Protein AF-A0A348WEY4-F1 (afdb_monomer)

Sequence (119 aa):
QYPIDRFAMEVKRQLDVLDRQLAERRFIAGEDYTIADMAIWPWYGNLALGRQYGDAATFLSLHEYEHVQRWANEIENRPAVQRGRKVNRFWGEPEEQLWERHAASDFETQTQDKIGEDA

Nearest PDB structures (foldseek):
  3c8e-assembly1_B  TM=9.893E-01  e=1.969E-11  Escherichia coli
  4mzw-assembly1_B  TM=1.003E+00  e=7.619E-08  Streptococcus sanguinis SK36
  4pua-assembly1_A-2  TM=1.004E+00  e=1.531E-07  Streptococcus pneumoniae ATCC 700669
  5uuo-assembly1_B  TM=9.311E-01  e=3.458E-07  Novosphingobium aromaticivorans DSM 12444
  6v91-assembly1_B  TM=7.132E-01  e=2.994E-01  Burkholderia thailandensis E264

Mean predicted aligned error: 3.02 Å

pLDDT: mean 96.53, std 5.93, range [56.59, 98.88]

Radius of gyration: 16.47 Å; Cα contacts (8 Å, |Δi|>4): 127; chains: 1; bounding box: 31×46×41 Å

Structure (mmCIF, N/CA/C/O backbone):
data_AF-A0A348WEY4-F1
#
_entry.id   AF-A0A348WEY4-F1
#
loop_
_atom_site.group_PDB
_atom_site.id
_atom_site.type_symbol
_atom_site.label_atom_id
_atom_site.label_alt_id
_atom_site.label_comp_id
_atom_site.label_asym_id
_atom_site.label_entity_id
_atom_site.label_seq_id
_atom_site.pdbx_PDB_ins_code
_atom_site.Cartn_x
_atom_site.Cartn_y
_atom_site.Cartn_z
_atom_site.occupancy
_atom_site.B_iso_or_equiv
_atom_site.auth_seq_id
_atom_site.auth_comp_id
_atom_site.auth_asym_id
_atom_site.auth_atom_id
_atom_site.pdbx_PDB_model_num
ATOM 1 N N . GLN A 1 1 ? -5.798 26.706 -6.512 1.00 67.12 1 GLN A N 1
ATOM 2 C CA . GLN A 1 1 ? -5.768 26.170 -5.135 1.00 67.12 1 GLN A CA 1
ATOM 3 C C . GLN A 1 1 ? -6.950 25.237 -4.862 1.00 67.12 1 GLN A C 1
ATOM 5 O O . GLN A 1 1 ? -6.707 24.079 -4.568 1.00 67.12 1 GLN A O 1
ATOM 10 N N . TYR A 1 2 ? -8.199 25.661 -5.122 1.00 91.38 2 TYR A N 1
ATOM 11 C CA . TYR A 1 2 ? -9.421 24.885 -4.823 1.00 91.38 2 TYR A CA 1
ATOM 12 C C . TYR A 1 2 ? -9.395 23.368 -5.134 1.00 91.38 2 TYR A C 1
ATOM 14 O O . TYR A 1 2 ? -9.757 22.602 -4.243 1.00 91.38 2 TYR A O 1
ATOM 22 N N . PRO A 1 3 ? -8.982 22.885 -6.329 1.00 95.50 3 PRO A N 1
ATOM 23 C CA . PRO A 1 3 ? -9.033 21.448 -6.612 1.00 95.50 3 PRO A CA 1
ATOM 24 C C . PRO A 1 3 ? -8.052 20.637 -5.760 1.00 95.50 3 PRO A C 1
ATOM 26 O O . PRO A 1 3 ? -8.410 19.569 -5.275 1.00 95.50 3 PRO A O 1
ATOM 29 N N . ILE A 1 4 ? -6.840 21.164 -5.550 1.00 95.62 4 ILE A N 1
ATOM 30 C CA . ILE A 1 4 ? -5.807 20.507 -4.741 1.00 95.62 4 ILE A CA 1
ATOM 31 C C . ILE A 1 4 ? -6.289 20.413 -3.297 1.00 95.62 4 ILE A C 1
ATOM 33 O O . ILE A 1 4 ? -6.339 19.315 -2.755 1.00 95.62 4 ILE A O 1
ATOM 37 N N . ASP A 1 5 ? -6.738 21.526 -2.712 1.00 96.69 5 ASP A N 1
ATOM 38 C CA . ASP A 1 5 ? -7.202 21.544 -1.321 1.00 96.69 5 ASP A CA 1
ATOM 39 C C . ASP A 1 5 ? -8.399 20.605 -1.125 1.00 96.69 5 ASP A C 1
ATOM 41 O O . ASP A 1 5 ? -8.435 19.823 -0.178 1.00 96.69 5 ASP A O 1
ATOM 45 N N . ARG A 1 6 ? -9.368 20.630 -2.052 1.00 98.12 6 ARG A N 1
ATOM 46 C CA . ARG A 1 6 ? -10.559 19.774 -2.000 1.00 98.12 6 ARG A CA 1
ATOM 47 C C . ARG A 1 6 ? -10.190 18.293 -1.968 1.00 98.12 6 ARG A C 1
ATOM 49 O O . ARG A 1 6 ? -10.708 17.563 -1.125 1.00 98.12 6 ARG A O 1
ATOM 56 N N . PHE A 1 7 ? -9.347 17.842 -2.896 1.00 98.00 7 PHE A N 1
ATOM 57 C CA . PHE A 1 7 ? -9.016 16.422 -2.999 1.00 98.00 7 PHE A CA 1
ATOM 58 C C . PHE A 1 7 ? -7.997 15.985 -1.945 1.00 98.00 7 PHE A C 1
ATOM 60 O O . PHE A 1 7 ? -8.122 14.880 -1.428 1.00 98.00 7 PHE A O 1
ATOM 67 N N . ALA A 1 8 ? -7.070 16.854 -1.538 1.00 97.69 8 ALA A N 1
AT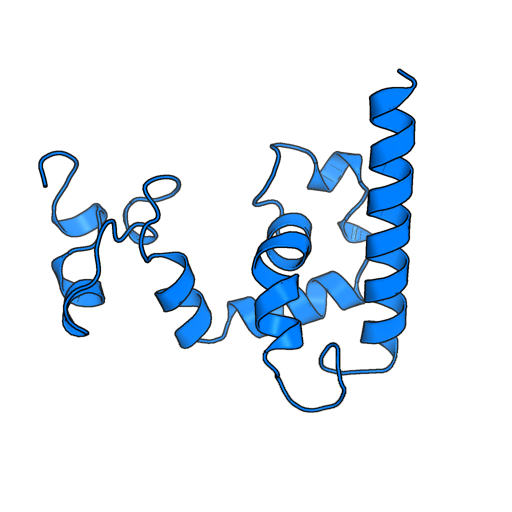OM 68 C CA . ALA A 1 8 ? -6.168 16.580 -0.424 1.00 97.69 8 ALA A CA 1
ATOM 69 C C . ALA A 1 8 ? -6.934 16.403 0.896 1.00 97.69 8 ALA A C 1
ATOM 71 O O . ALA A 1 8 ? -6.681 15.448 1.628 1.00 97.69 8 ALA A O 1
ATOM 72 N N . MET A 1 9 ? -7.918 17.268 1.177 1.00 98.12 9 MET A N 1
ATOM 73 C CA . MET A 1 9 ? -8.781 17.123 2.355 1.00 98.12 9 MET A CA 1
ATOM 74 C C . MET A 1 9 ? -9.565 15.807 2.338 1.00 98.12 9 MET A C 1
ATOM 76 O O . MET A 1 9 ? -9.654 15.140 3.366 1.00 98.12 9 MET A O 1
ATOM 80 N N . GLU A 1 10 ? -10.110 15.407 1.186 1.00 98.56 10 GLU A N 1
ATOM 81 C CA . GLU A 1 10 ? -10.841 14.139 1.081 1.00 98.56 10 GLU A CA 1
ATOM 82 C C . GLU A 1 10 ? -9.918 12.924 1.248 1.00 98.56 10 GLU A C 1
ATOM 84 O O . GLU A 1 10 ? -10.284 11.988 1.954 1.00 98.56 10 GLU A O 1
ATOM 89 N N . VAL A 1 11 ? -8.703 12.947 0.691 1.00 98.38 11 VAL A N 1
ATOM 90 C CA . VAL A 1 11 ? -7.718 11.874 0.913 1.00 98.38 11 VAL A CA 1
ATOM 91 C C . VAL A 1 11 ? -7.334 11.787 2.391 1.00 98.38 11 VAL A C 1
ATOM 93 O O . VAL A 1 11 ? -7.316 10.692 2.950 1.00 98.38 11 VAL A O 1
ATOM 96 N N . LYS A 1 12 ? -7.118 12.923 3.071 1.00 98.56 12 LYS A N 1
ATOM 97 C CA . LYS A 1 12 ? -6.880 12.941 4.526 1.00 98.56 12 LYS A CA 1
ATOM 98 C C . LYS A 1 12 ? -8.066 12.379 5.316 1.00 98.56 12 LYS A C 1
ATOM 100 O O . LYS A 1 12 ? -7.852 11.665 6.291 1.00 98.56 12 LYS A O 1
ATOM 105 N N . ARG A 1 13 ? -9.308 12.643 4.890 1.00 98.69 13 ARG A N 1
ATOM 106 C CA 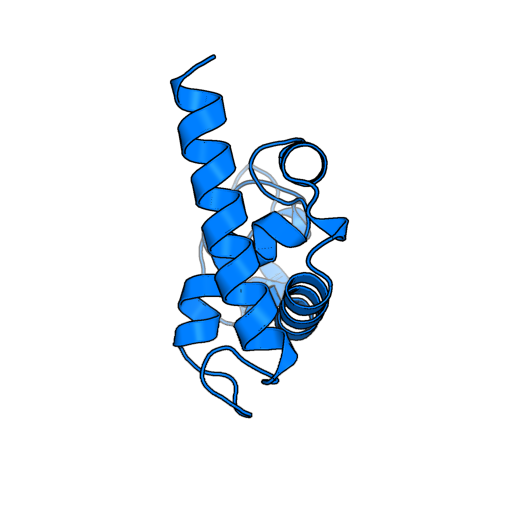. ARG A 1 13 ? -10.514 12.056 5.502 1.00 98.69 13 ARG A CA 1
ATOM 107 C C . ARG A 1 13 ? -10.573 10.541 5.297 1.00 98.69 13 ARG A C 1
ATOM 109 O O . ARG A 1 13 ? -10.937 9.816 6.216 1.00 98.69 13 ARG A O 1
ATOM 116 N N . GLN A 1 14 ? -10.230 10.054 4.106 1.00 98.75 14 GLN A N 1
ATOM 117 C CA . GLN A 1 14 ? -10.174 8.619 3.811 1.00 98.75 14 GLN A CA 1
ATOM 118 C C . GLN A 1 14 ? -9.096 7.920 4.648 1.00 98.75 14 GLN A C 1
ATOM 120 O O . GLN A 1 14 ? -9.366 6.869 5.223 1.00 98.75 14 GLN A O 1
ATOM 125 N N . LEU A 1 15 ? -7.917 8.534 4.782 1.00 98.69 15 LEU A N 1
ATOM 126 C CA . LEU A 1 15 ? -6.844 8.053 5.653 1.00 98.69 15 LEU A CA 1
ATOM 127 C C . LEU A 1 15 ? -7.270 8.015 7.125 1.00 98.69 15 LEU A C 1
ATOM 129 O O . LEU A 1 15 ? -7.055 6.998 7.768 1.00 98.69 15 LEU A O 1
ATOM 133 N N . ASP A 1 16 ? -7.941 9.052 7.636 1.00 98.81 16 ASP A N 1
ATOM 134 C CA . ASP A 1 16 ? -8.460 9.080 9.016 1.00 98.81 16 ASP A CA 1
ATOM 135 C C . ASP A 1 16 ? -9.516 7.985 9.266 1.00 98.81 16 ASP A C 1
ATOM 137 O O . ASP A 1 16 ? -9.518 7.350 10.318 1.00 98.81 16 ASP A O 1
ATOM 141 N N . VAL A 1 17 ? -10.376 7.683 8.284 1.00 98.75 17 VAL A N 1
ATOM 142 C CA . VAL A 1 17 ? -11.308 6.542 8.379 1.00 98.75 17 VAL A CA 1
ATOM 143 C C . VAL A 1 17 ? -10.553 5.215 8.486 1.00 98.75 17 VAL A C 1
ATOM 145 O O . VAL A 1 17 ? -10.899 4.385 9.328 1.00 98.75 17 VAL A O 1
ATOM 148 N N . LEU A 1 18 ? -9.536 5.006 7.646 1.00 98.75 18 LEU A N 1
ATOM 149 C CA . LEU A 1 18 ? -8.726 3.786 7.675 1.00 98.75 18 LEU A CA 1
ATOM 150 C C . LEU A 1 18 ? -7.933 3.669 8.978 1.00 98.75 18 LEU A C 1
ATOM 152 O O . LEU A 1 18 ? -7.894 2.593 9.565 1.00 98.75 18 LEU A O 1
ATOM 156 N N . ASP A 1 19 ? -7.332 4.761 9.439 1.00 98.81 19 ASP A N 1
ATOM 157 C CA . ASP A 1 19 ? -6.492 4.776 10.632 1.00 98.81 19 ASP A CA 1
ATOM 158 C C . ASP A 1 19 ? -7.296 4.447 11.890 1.00 98.81 19 ASP A C 1
ATOM 160 O O . ASP A 1 19 ? -6.904 3.568 12.653 1.00 98.81 19 ASP A O 1
ATOM 164 N N . ARG A 1 20 ? -8.493 5.027 12.041 1.00 98.69 20 ARG A N 1
ATOM 165 C CA . ARG A 1 20 ? -9.415 4.684 13.137 1.00 98.69 20 ARG A CA 1
ATOM 166 C C . ARG A 1 20 ? -9.889 3.236 13.077 1.00 98.69 20 ARG A C 1
ATOM 168 O O . ARG A 1 20 ? -9.948 2.572 14.105 1.00 98.69 20 ARG A O 1
ATOM 175 N N . GLN A 1 21 ? -10.206 2.732 11.884 1.00 98.69 21 GLN A N 1
ATOM 176 C CA . GLN A 1 21 ? -10.594 1.330 11.706 1.00 98.69 21 GLN A CA 1
ATOM 177 C C . GLN A 1 21 ? -9.451 0.384 12.104 1.00 98.69 21 GLN A C 1
ATOM 179 O O . GLN A 1 21 ? -9.680 -0.637 12.753 1.00 98.69 21 GLN A O 1
ATOM 184 N N . LEU A 1 22 ? -8.221 0.722 11.715 1.00 98.81 22 LEU A N 1
ATOM 185 C CA . LEU A 1 22 ? -7.026 -0.060 12.010 1.00 98.81 22 LEU A CA 1
ATOM 186 C C . LEU A 1 22 ? -6.548 0.134 13.453 1.00 98.81 22 LEU A C 1
ATOM 188 O O . LEU A 1 22 ? -5.872 -0.745 13.969 1.00 98.81 22 LEU A O 1
ATOM 192 N N . ALA A 1 23 ? -6.923 1.205 14.149 1.00 98.62 23 ALA A N 1
ATOM 193 C CA . ALA A 1 23 ? -6.648 1.357 15.579 1.00 98.62 23 ALA A CA 1
ATOM 194 C C . ALA A 1 23 ? -7.252 0.205 16.401 1.00 98.62 23 ALA A C 1
ATOM 196 O O . ALA A 1 23 ? -6.641 -0.282 17.349 1.00 98.62 23 ALA A O 1
ATOM 197 N N . GLU A 1 24 ? -8.439 -0.256 16.004 1.00 98.25 24 GLU A N 1
ATOM 198 C CA . GLU A 1 24 ? -9.194 -1.293 16.711 1.00 98.25 24 GLU A CA 1
ATOM 199 C C . GLU A 1 24 ? -9.004 -2.697 16.123 1.00 98.25 24 GLU A C 1
ATOM 201 O O . GLU A 1 24 ? -9.421 -3.681 16.734 1.00 98.25 24 GLU A O 1
ATOM 206 N N . ARG A 1 25 ? -8.419 -2.811 14.923 1.00 98.25 25 ARG A N 1
ATOM 207 C CA . ARG A 1 25 ? -8.341 -4.071 14.172 1.00 98.25 25 ARG A CA 1
ATOM 208 C C . ARG A 1 25 ? -6.968 -4.300 13.566 1.00 98.25 25 ARG A C 1
ATOM 210 O O . ARG A 1 25 ? -6.270 -3.380 13.135 1.00 98.25 25 ARG A O 1
ATOM 217 N N . ARG A 1 26 ? -6.584 -5.570 13.458 1.00 98.50 26 ARG A N 1
ATOM 218 C CA . ARG A 1 26 ? -5.331 -5.937 12.799 1.00 98.50 26 ARG A CA 1
ATOM 219 C C . ARG A 1 26 ? -5.362 -5.637 11.294 1.00 98.50 26 ARG A C 1
ATOM 221 O O . ARG A 1 26 ? -4.447 -4.995 10.784 1.00 98.50 26 ARG A O 1
ATOM 228 N N . PHE A 1 27 ? -6.426 -6.059 10.619 1.00 98.81 27 PHE A N 1
ATOM 229 C CA . PHE A 1 27 ? -6.695 -5.852 9.196 1.00 98.81 27 PHE A CA 1
ATOM 230 C C . PHE A 1 27 ? -8.038 -5.149 8.997 1.00 98.81 27 PHE A C 1
ATOM 232 O O . PHE A 1 27 ? -8.831 -5.007 9.930 1.00 98.81 27 PHE A O 1
ATOM 239 N N . ILE A 1 28 ? -8.329 -4.718 7.769 1.00 98.25 28 ILE A N 1
ATOM 240 C CA . ILE A 1 28 ? -9.466 -3.824 7.524 1.00 98.25 28 ILE A CA 1
ATOM 241 C C . ILE A 1 28 ? -10.819 -4.425 7.940 1.00 98.25 28 ILE A C 1
ATOM 243 O O . ILE A 1 28 ? -11.701 -3.715 8.431 1.00 98.25 28 ILE A O 1
ATOM 247 N N . ALA A 1 29 ? -10.976 -5.740 7.776 1.00 98.00 29 ALA A N 1
ATOM 248 C CA . ALA A 1 29 ? -12.211 -6.462 8.066 1.00 98.00 29 ALA A CA 1
ATOM 249 C C . ALA A 1 29 ? -12.217 -7.153 9.444 1.00 98.00 29 ALA A C 1
ATOM 251 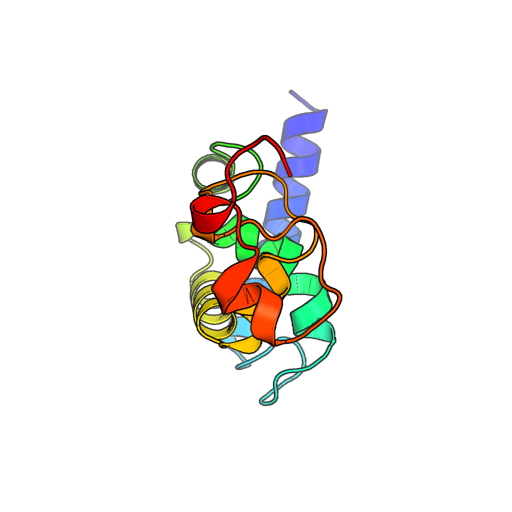O O . ALA A 1 29 ? -13.267 -7.633 9.871 1.00 98.00 29 ALA A O 1
ATOM 252 N N . GLY A 1 30 ? -11.099 -7.180 10.179 1.00 96.88 30 GLY A N 1
ATOM 253 C CA . GLY A 1 30 ? -10.986 -7.909 11.447 1.00 96.88 30 GLY A CA 1
ATOM 254 C C . GLY A 1 30 ? -9.571 -8.414 11.726 1.00 96.88 30 GLY A C 1
ATOM 255 O O . GLY A 1 30 ? -8.594 -7.733 11.431 1.00 96.88 30 GLY A O 1
ATOM 256 N N . GLU A 1 31 ? -9.471 -9.607 12.309 1.00 97.19 31 GLU A N 1
ATOM 257 C CA . GLU A 1 31 ? -8.191 -10.225 12.696 1.00 97.19 31 GLU A CA 1
ATOM 258 C C . GLU A 1 31 ? -7.452 -10.896 11.537 1.00 97.19 31 GLU A C 1
ATOM 260 O O . GLU A 1 31 ? -6.228 -11.037 11.577 1.00 97.19 31 GLU A O 1
ATOM 265 N N . ASP A 1 32 ? -8.187 -11.287 10.495 1.00 98.38 32 ASP A N 1
ATOM 266 C CA . ASP A 1 32 ? -7.654 -12.027 9.359 1.00 98.38 32 ASP A CA 1
ATOM 267 C C . ASP A 1 32 ? -7.455 -11.129 8.139 1.00 98.38 32 ASP A C 1
ATOM 269 O O . ASP A 1 32 ? -8.261 -10.247 7.838 1.00 98.38 32 ASP A O 1
ATOM 273 N N . TYR A 1 33 ? -6.381 -11.401 7.400 1.00 98.62 33 TYR A N 1
ATOM 274 C CA . TYR A 1 33 ? -6.093 -10.752 6.127 1.00 98.62 33 TYR A CA 1
ATOM 275 C C . TYR A 1 33 ? -7.086 -11.205 5.055 1.00 98.62 33 TYR A C 1
ATOM 277 O O . TYR A 1 33 ? -7.248 -12.405 4.816 1.00 98.62 33 TYR A O 1
ATOM 285 N N . THR A 1 34 ? -7.703 -10.253 4.356 1.00 98.69 34 THR A N 1
ATOM 286 C CA . THR A 1 34 ? -8.733 -10.545 3.351 1.00 98.69 34 THR A CA 1
ATOM 287 C C . THR A 1 34 ? -8.462 -9.861 2.013 1.00 98.69 34 THR A C 1
ATOM 289 O O . THR A 1 34 ? -7.542 -9.059 1.850 1.00 98.69 34 THR A O 1
ATOM 292 N N . ILE A 1 35 ? -9.317 -10.142 1.029 1.00 98.69 35 ILE A N 1
ATOM 293 C CA . ILE A 1 35 ? -9.326 -9.420 -0.248 1.00 98.69 35 ILE A CA 1
ATOM 294 C C . ILE A 1 35 ? -9.600 -7.917 -0.085 1.00 98.69 35 ILE A C 1
ATOM 296 O O . ILE A 1 35 ? -9.230 -7.142 -0.961 1.00 98.69 35 ILE A O 1
ATOM 300 N N . ALA A 1 36 ? -10.210 -7.481 1.023 1.00 98.75 36 ALA A N 1
ATOM 301 C CA . ALA A 1 36 ? -10.406 -6.059 1.281 1.00 98.75 36 ALA A CA 1
ATOM 302 C C . ALA A 1 36 ? -9.058 -5.358 1.523 1.00 98.75 36 ALA A C 1
ATOM 304 O O . ALA A 1 36 ? -8.813 -4.290 0.966 1.00 98.75 36 ALA A O 1
ATOM 305 N N . ASP A 1 37 ? -8.136 -5.995 2.247 1.00 98.81 37 ASP A N 1
ATOM 306 C CA . ASP A 1 37 ? -6.770 -5.494 2.402 1.00 98.81 37 ASP A CA 1
ATOM 307 C C . ASP A 1 37 ? -6.022 -5.502 1.064 1.00 98.81 37 ASP A C 1
ATOM 309 O O . ASP A 1 37 ? -5.355 -4.526 0.729 1.00 98.81 37 ASP A O 1
ATOM 313 N N . MET A 1 38 ? -6.183 -6.560 0.255 1.00 98.81 38 MET A N 1
ATOM 314 C CA . MET A 1 38 ? -5.610 -6.626 -1.100 1.00 98.81 38 MET A CA 1
ATOM 315 C C . MET A 1 38 ? -6.103 -5.489 -2.003 1.00 98.81 38 MET A C 1
ATOM 317 O O . MET A 1 38 ? -5.339 -5.002 -2.828 1.00 98.81 38 MET A O 1
ATOM 321 N N . ALA A 1 39 ? -7.364 -5.076 -1.865 1.00 98.75 39 ALA A N 1
ATOM 322 C CA . ALA A 1 39 ? -7.947 -4.009 -2.671 1.00 98.75 39 ALA A CA 1
ATOM 323 C C . ALA A 1 39 ? -7.463 -2.615 -2.238 1.00 98.75 39 ALA A C 1
ATOM 325 O O . ALA A 1 39 ? -7.229 -1.748 -3.079 1.00 98.75 39 ALA A O 1
ATOM 326 N N . ILE A 1 40 ? -7.305 -2.394 -0.930 1.00 98.81 40 ILE A N 1
ATOM 327 C CA . ILE A 1 40 ? -6.972 -1.080 -0.359 1.00 98.81 40 ILE A CA 1
ATOM 328 C C . ILE A 1 40 ? -5.460 -0.835 -0.373 1.00 98.81 40 ILE A C 1
ATOM 330 O O . ILE A 1 40 ? -5.012 0.277 -0.660 1.00 98.81 40 ILE A O 1
ATOM 334 N N . TRP A 1 41 ? -4.658 -1.856 -0.071 1.00 98.75 41 TRP A N 1
ATOM 335 C CA . TRP A 1 41 ? -3.221 -1.717 0.168 1.00 98.75 41 TRP A CA 1
ATOM 336 C C . TRP A 1 41 ? -2.408 -1.190 -1.026 1.00 98.75 41 TRP A C 1
ATOM 338 O O . TRP A 1 41 ? -1.587 -0.294 -0.812 1.00 98.75 41 TRP A O 1
ATOM 348 N N . PRO A 1 42 ? -2.654 -1.610 -2.285 1.00 98.38 42 PRO A N 1
ATOM 349 C CA . PRO A 1 42 ? -1.951 -1.049 -3.436 1.00 98.38 42 PRO A CA 1
ATOM 350 C C . PRO A 1 42 ? -2.149 0.462 -3.605 1.00 98.38 42 PRO A C 1
ATOM 352 O O . PRO A 1 42 ? -1.307 1.097 -4.234 1.00 98.38 42 PRO A O 1
ATOM 355 N N . TRP A 1 43 ? -3.217 1.031 -3.033 1.00 98.56 43 TRP A N 1
ATOM 356 C CA . TRP A 1 43 ? -3.479 2.469 -2.984 1.00 98.56 43 TRP A CA 1
ATOM 357 C C . TRP A 1 43 ? -2.923 3.090 -1.701 1.00 98.56 43 TRP A C 1
ATOM 359 O O . TRP A 1 43 ? -1.867 3.716 -1.715 1.00 98.56 43 TRP A O 1
ATOM 369 N N . TYR A 1 44 ? -3.601 2.882 -0.572 1.00 98.69 44 TYR A N 1
ATOM 370 C CA . TYR A 1 44 ? -3.302 3.596 0.673 1.00 98.69 44 TYR A CA 1
ATOM 371 C C . TYR A 1 44 ? -2.047 3.084 1.373 1.00 98.69 44 TYR A C 1
ATOM 373 O O . TYR A 1 44 ? -1.351 3.868 2.008 1.00 98.69 44 TYR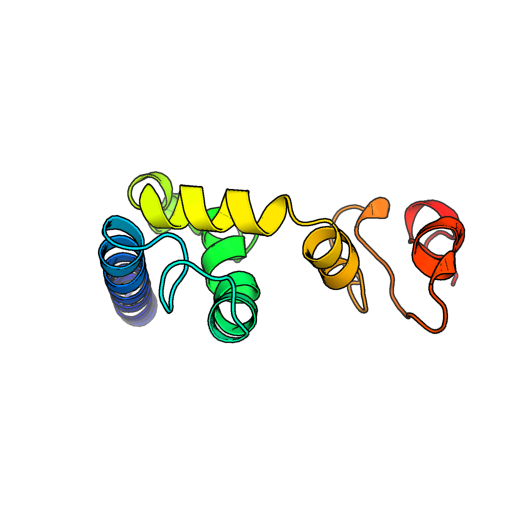 A O 1
ATOM 381 N N . GLY A 1 45 ? -1.728 1.795 1.231 1.00 98.31 45 GLY A N 1
ATOM 382 C CA . GLY A 1 45 ? -0.494 1.226 1.770 1.00 98.31 45 GLY A CA 1
ATOM 383 C C . GLY A 1 45 ? 0.728 1.797 1.054 1.00 98.31 45 GLY A C 1
ATOM 384 O O . GLY A 1 45 ? 1.627 2.332 1.693 1.00 98.31 45 GLY A O 1
ATOM 385 N N . ASN A 1 46 ? 0.731 1.779 -0.281 1.00 97.69 46 ASN A N 1
ATOM 386 C CA . ASN A 1 46 ? 1.809 2.394 -1.062 1.00 97.69 46 ASN A CA 1
ATOM 387 C C . ASN A 1 46 ? 1.910 3.911 -0.852 1.00 97.69 46 ASN A C 1
ATOM 389 O O . ASN A 1 46 ? 3.023 4.431 -0.792 1.00 97.69 46 ASN A O 1
ATOM 393 N N . LEU A 1 47 ? 0.779 4.617 -0.732 1.00 98.12 47 LEU A N 1
ATOM 394 C CA . LEU A 1 47 ? 0.768 6.043 -0.410 1.00 98.12 47 LEU A CA 1
ATOM 395 C C . LEU A 1 47 ? 1.419 6.295 0.960 1.00 98.12 47 LEU A C 1
ATOM 397 O O . LEU A 1 47 ? 2.350 7.092 1.035 1.00 98.12 47 LEU A O 1
ATOM 401 N N . ALA A 1 48 ? 1.008 5.565 2.005 1.00 97.62 48 ALA A N 1
ATOM 402 C CA . ALA A 1 48 ? 1.580 5.657 3.354 1.00 97.62 48 ALA A CA 1
ATOM 403 C C . ALA A 1 48 ? 3.091 5.379 3.386 1.00 97.62 48 ALA A C 1
ATOM 405 O O . ALA A 1 48 ? 3.826 6.073 4.087 1.00 97.62 48 ALA A O 1
ATOM 406 N N . LEU A 1 49 ? 3.560 4.431 2.568 1.00 97.19 49 LEU A N 1
ATOM 407 C CA . LEU A 1 49 ? 4.979 4.095 2.415 1.00 97.19 49 LEU A CA 1
ATOM 408 C C . LEU A 1 49 ? 5.755 5.061 1.494 1.00 97.19 49 LEU A C 1
ATOM 410 O O . LEU A 1 49 ? 6.918 4.803 1.190 1.00 97.19 49 LEU A O 1
ATOM 414 N N . GLY A 1 50 ? 5.138 6.149 1.021 1.00 96.50 50 GLY A N 1
ATOM 415 C CA . GLY A 1 50 ? 5.805 7.177 0.213 1.00 96.50 50 GLY A CA 1
ATOM 416 C C . GLY A 1 50 ? 6.124 6.763 -1.223 1.00 96.50 50 GLY A C 1
ATOM 417 O O . GLY A 1 50 ? 7.037 7.308 -1.834 1.00 96.50 50 GLY A O 1
ATOM 418 N N . ARG A 1 51 ? 5.388 5.797 -1.782 1.00 94.62 51 ARG A N 1
ATOM 419 C CA . ARG A 1 51 ? 5.662 5.212 -3.109 1.00 94.62 51 ARG A CA 1
ATOM 420 C C . ARG A 1 51 ? 4.764 5.751 -4.223 1.00 94.62 51 ARG A C 1
ATOM 422 O O . ARG A 1 51 ? 4.771 5.212 -5.328 1.00 94.62 51 ARG A O 1
ATOM 429 N N . GLN A 1 52 ? 3.952 6.769 -3.941 1.00 94.56 52 GLN A N 1
ATOM 430 C CA . GLN A 1 52 ? 3.003 7.340 -4.898 1.00 94.56 52 GLN A CA 1
ATOM 431 C C . GLN A 1 52 ? 3.035 8.863 -4.881 1.00 94.56 52 GLN A C 1
ATOM 433 O O . GLN A 1 52 ? 3.168 9.478 -3.828 1.00 94.56 52 GLN A O 1
ATOM 438 N N . TYR A 1 53 ? 2.844 9.451 -6.064 1.00 95.38 53 TYR A N 1
ATOM 439 C CA . TYR A 1 53 ? 2.633 10.888 -6.254 1.00 95.38 53 TYR A CA 1
ATOM 440 C C . TYR A 1 53 ? 3.750 11.790 -5.691 1.00 95.38 53 TYR A C 1
ATOM 442 O O . TYR A 1 53 ? 3.474 12.877 -5.192 1.00 95.38 53 TYR A O 1
ATOM 450 N N . GLY A 1 54 ? 5.014 11.363 -5.792 1.00 94.81 54 GLY A N 1
ATOM 451 C CA . GLY A 1 54 ? 6.170 12.182 -5.413 1.00 94.81 54 GLY A CA 1
ATOM 452 C C . GLY A 1 54 ? 6.240 12.444 -3.908 1.00 94.81 54 GLY A C 1
ATOM 453 O O . GLY A 1 54 ? 6.401 11.517 -3.121 1.00 94.81 54 GLY A O 1
ATOM 454 N N . ASP A 1 55 ? 6.123 13.707 -3.505 1.00 95.56 55 ASP A N 1
ATOM 455 C CA . ASP A 1 55 ? 6.209 14.170 -2.115 1.00 95.56 55 ASP A CA 1
ATOM 456 C C . ASP A 1 55 ? 4.866 14.124 -1.360 1.00 95.56 55 ASP A C 1
ATOM 458 O O . ASP A 1 55 ? 4.752 14.652 -0.249 1.00 95.56 55 ASP A O 1
ATOM 462 N N . ALA A 1 56 ? 3.853 13.449 -1.919 1.00 97.31 56 ALA A N 1
ATOM 463 C CA . ALA A 1 56 ? 2.517 13.349 -1.333 1.00 97.31 56 ALA A CA 1
ATOM 464 C C . ALA A 1 56 ? 2.516 12.831 0.114 1.00 97.31 56 ALA A C 1
ATOM 466 O O . ALA A 1 56 ? 1.671 13.248 0.906 1.00 97.31 56 ALA A O 1
ATOM 467 N N . ALA A 1 57 ? 3.470 11.971 0.491 1.00 96.94 57 ALA A N 1
ATOM 468 C CA . ALA A 1 57 ? 3.584 11.493 1.867 1.00 96.94 57 ALA A CA 1
ATOM 469 C C . ALA A 1 57 ? 3.879 12.612 2.874 1.00 96.94 57 ALA A C 1
ATOM 471 O O . ALA A 1 57 ? 3.294 12.646 3.959 1.00 96.94 57 ALA A O 1
ATOM 472 N N . THR A 1 58 ? 4.733 13.559 2.491 1.00 97.31 58 THR A N 1
ATOM 473 C CA . THR A 1 58 ? 5.008 14.764 3.276 1.00 97.31 58 THR A CA 1
ATOM 474 C C . THR A 1 58 ? 3.817 15.714 3.216 1.00 97.31 58 THR A C 1
ATOM 476 O O . THR A 1 58 ? 3.346 16.168 4.255 1.00 97.31 58 THR A O 1
ATOM 479 N N . PHE A 1 59 ? 3.283 15.968 2.016 1.00 97.75 59 PHE A N 1
ATOM 480 C CA . PHE A 1 59 ? 2.178 16.906 1.796 1.00 97.75 59 PHE A CA 1
ATOM 481 C C . PHE A 1 59 ? 0.895 16.535 2.562 1.00 97.75 59 PHE A C 1
ATOM 483 O O . PHE A 1 59 ? 0.191 17.409 3.064 1.00 97.75 59 PHE A O 1
ATOM 490 N N . LEU A 1 60 ? 0.590 15.239 2.679 1.00 98.06 60 LEU A N 1
ATOM 491 C CA . LEU A 1 60 ? -0.598 14.730 3.371 1.00 98.06 60 LEU A CA 1
ATOM 492 C C . LEU A 1 60 ? -0.353 14.408 4.858 1.00 98.06 60 LEU A C 1
ATOM 494 O O . LEU A 1 60 ? -1.287 13.961 5.528 1.00 98.06 60 LEU A O 1
ATOM 498 N N . SER A 1 61 ? 0.854 14.657 5.381 1.00 98.00 61 SER A N 1
ATOM 499 C CA . SER A 1 61 ? 1.290 14.306 6.744 1.00 98.00 61 SER A CA 1
ATOM 500 C C . SER A 1 61 ? 1.127 12.819 7.076 1.00 98.00 61 SER A C 1
ATOM 502 O O . SER A 1 61 ? 0.604 12.459 8.124 1.00 98.00 61 SER A O 1
ATOM 504 N N . LEU A 1 62 ? 1.572 11.917 6.196 1.00 97.81 62 LEU A N 1
ATOM 505 C CA . LEU A 1 62 ? 1.277 10.484 6.356 1.00 97.81 62 LEU A CA 1
ATOM 506 C C . LEU A 1 62 ? 1.943 9.806 7.560 1.00 97.81 62 LEU A C 1
ATOM 508 O O . LEU A 1 62 ? 1.595 8.677 7.900 1.00 97.81 62 LEU A O 1
ATOM 512 N N . HIS A 1 63 ? 2.892 10.480 8.203 1.00 97.19 63 HIS A N 1
ATOM 513 C CA . HIS A 1 63 ? 3.502 10.029 9.450 1.00 97.19 63 HIS A CA 1
ATOM 514 C C . HIS A 1 63 ? 2.539 10.111 10.64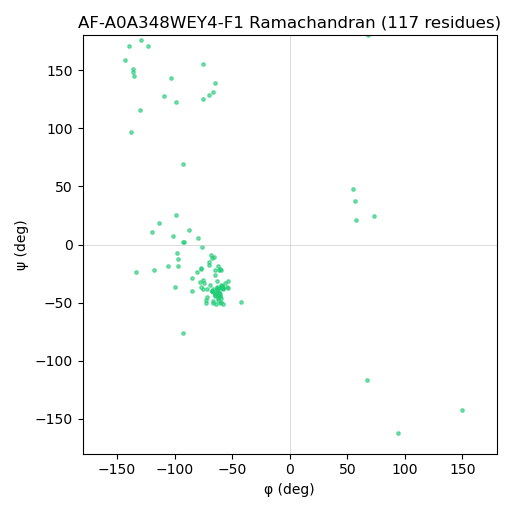9 1.00 97.19 63 HIS A C 1
ATOM 516 O O . HIS A 1 63 ? 2.794 9.454 11.649 1.00 97.19 63 HIS A O 1
ATOM 522 N N . GLU A 1 64 ? 1.443 10.876 10.552 1.00 98.38 64 GLU A N 1
ATOM 523 C CA . GLU A 1 64 ? 0.427 11.000 11.611 1.00 98.38 64 GLU A CA 1
ATOM 524 C C . GLU A 1 64 ? -0.514 9.780 11.684 1.00 98.38 64 GLU A C 1
ATOM 526 O O . GLU A 1 64 ? -1.129 9.546 12.719 1.00 98.38 64 GLU A O 1
ATOM 531 N N . TYR A 1 65 ? -0.630 8.991 10.607 1.00 98.75 65 TYR A N 1
ATOM 532 C CA . TYR A 1 65 ? -1.524 7.825 10.533 1.00 98.75 65 TYR A CA 1
ATOM 533 C C . TYR A 1 65 ? -0.786 6.540 10.941 1.00 98.75 65 TYR A C 1
ATOM 535 O O . TYR A 1 65 ? -0.465 5.682 10.111 1.00 98.75 65 TYR A O 1
ATOM 543 N N . GLU A 1 66 ? -0.445 6.432 12.226 1.00 98.75 66 GLU A N 1
ATOM 544 C CA . GLU A 1 66 ? 0.396 5.358 12.772 1.00 98.75 66 GLU A CA 1
ATOM 545 C C . GLU A 1 66 ? -0.178 3.950 12.529 1.00 98.75 66 GLU A C 1
ATOM 547 O O . GLU A 1 66 ? 0.569 2.996 12.275 1.00 98.75 66 GLU A O 1
ATOM 552 N N . HIS A 1 67 ? -1.503 3.790 12.566 1.00 98.88 67 HIS A N 1
ATOM 553 C CA . HIS A 1 67 ? -2.143 2.489 12.379 1.00 98.88 67 HIS A CA 1
ATOM 554 C C . HIS A 1 67 ? -2.167 2.080 10.908 1.00 98.88 67 HIS A C 1
ATOM 556 O O . HIS A 1 67 ? -1.922 0.907 10.601 1.00 98.88 67 HIS A O 1
ATOM 562 N N . VAL A 1 68 ? -2.363 3.041 9.999 1.00 98.81 68 VAL A N 1
ATOM 563 C CA . VAL A 1 68 ? -2.168 2.825 8.558 1.00 98.81 68 VAL A CA 1
ATOM 564 C C . VAL A 1 68 ? -0.718 2.445 8.269 1.00 98.81 68 VAL A C 1
ATOM 566 O O . VAL A 1 68 ? -0.491 1.479 7.542 1.00 98.81 68 VAL A O 1
ATOM 569 N N . GLN A 1 69 ? 0.266 3.125 8.868 1.00 98.69 69 GLN A N 1
ATOM 570 C CA . GLN A 1 69 ? 1.686 2.789 8.699 1.00 98.69 69 GLN A CA 1
ATOM 571 C C . GLN A 1 69 ? 1.995 1.361 9.164 1.00 98.69 69 GLN A C 1
ATOM 573 O O . GLN A 1 69 ? 2.644 0.597 8.444 1.00 98.69 69 GLN A O 1
ATOM 578 N N . ARG A 1 70 ? 1.503 0.955 10.342 1.00 98.75 70 ARG A N 1
ATOM 579 C CA . ARG A 1 70 ? 1.685 -0.412 10.856 1.00 98.75 70 ARG A CA 1
ATOM 580 C C . ARG A 1 70 ? 1.078 -1.453 9.918 1.00 98.75 70 ARG A C 1
ATOM 582 O O . ARG A 1 70 ? 1.760 -2.407 9.551 1.00 98.75 70 ARG A O 1
ATOM 589 N N . TRP A 1 71 ? -0.173 -1.262 9.505 1.00 98.88 71 TRP A N 1
ATOM 590 C CA . TRP A 1 71 ? -0.863 -2.161 8.574 1.00 98.88 71 TRP A CA 1
ATOM 591 C C . TRP A 1 71 ? -0.159 -2.234 7.213 1.00 98.88 71 TRP A C 1
ATOM 593 O O . TRP A 1 71 ? 0.022 -3.322 6.660 1.00 98.88 71 TRP A O 1
ATOM 603 N N . ALA A 1 72 ? 0.304 -1.091 6.697 1.00 98.75 72 ALA A N 1
ATOM 604 C CA . ALA A 1 72 ? 1.005 -1.018 5.425 1.00 98.75 72 ALA A CA 1
ATOM 605 C C . ALA A 1 72 ? 2.308 -1.829 5.457 1.00 98.75 72 ALA A C 1
ATOM 607 O O . ALA A 1 72 ? 2.532 -2.650 4.566 1.00 98.75 72 ALA A O 1
ATOM 608 N N . ASN A 1 73 ? 3.119 -1.658 6.505 1.00 98.69 73 ASN A N 1
ATOM 609 C CA . ASN A 1 73 ? 4.365 -2.401 6.700 1.00 98.69 73 ASN A CA 1
ATOM 610 C C . ASN A 1 73 ? 4.132 -3.897 6.962 1.00 98.69 73 ASN A C 1
ATOM 612 O O . ASN A 1 73 ? 4.885 -4.741 6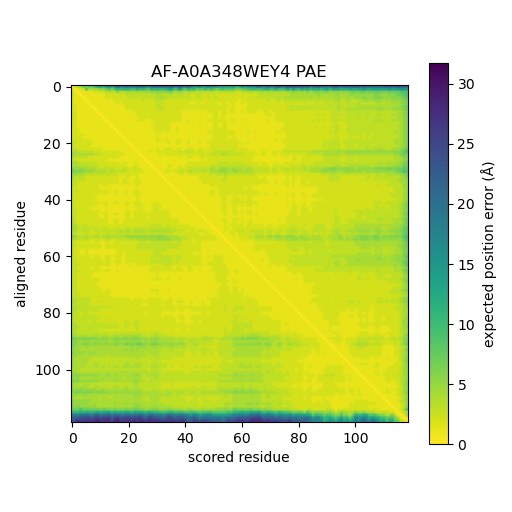.479 1.00 98.69 73 ASN A O 1
ATOM 616 N N . GLU A 1 74 ? 3.090 -4.261 7.709 1.00 98.69 74 GLU A N 1
ATOM 617 C CA . GLU A 1 74 ? 2.771 -5.667 7.964 1.00 98.69 74 GLU A CA 1
ATOM 618 C C . GLU A 1 74 ? 2.437 -6.416 6.664 1.00 98.69 74 GLU A C 1
ATOM 620 O O . GLU A 1 74 ? 2.945 -7.514 6.422 1.00 98.69 74 GLU A O 1
ATOM 625 N N . ILE A 1 75 ? 1.629 -5.809 5.790 1.00 98.75 75 ILE A N 1
ATOM 626 C CA . ILE A 1 75 ? 1.267 -6.404 4.498 1.00 98.75 75 ILE A CA 1
ATOM 627 C C . ILE A 1 75 ? 2.448 -6.392 3.522 1.00 98.75 75 ILE A C 1
ATOM 629 O O . ILE A 1 75 ? 2.646 -7.382 2.816 1.00 98.75 75 ILE A O 1
ATOM 633 N N . GLU A 1 76 ? 3.258 -5.330 3.513 1.00 98.19 76 GLU A N 1
ATOM 634 C CA . GLU A 1 76 ? 4.481 -5.227 2.705 1.00 98.19 76 GLU A CA 1
ATOM 635 C C . GLU A 1 76 ? 5.435 -6.406 2.935 1.00 98.19 76 GLU A C 1
ATOM 637 O O . GLU A 1 76 ? 6.051 -6.911 1.997 1.00 98.19 76 GLU A O 1
ATOM 642 N N . ASN A 1 77 ? 5.534 -6.878 4.178 1.00 98.31 77 ASN A N 1
ATOM 643 C CA . ASN A 1 77 ? 6.422 -7.976 4.557 1.00 98.31 77 ASN A CA 1
ATOM 644 C C . ASN A 1 77 ? 5.906 -9.365 4.145 1.00 98.31 77 ASN A C 1
ATOM 646 O O . ASN A 1 77 ? 6.585 -10.372 4.355 1.00 98.31 77 ASN A O 1
ATOM 650 N N . ARG A 1 78 ? 4.716 -9.466 3.539 1.00 98.50 78 ARG A N 1
ATOM 651 C CA . ARG A 1 78 ? 4.189 -10.745 3.052 1.00 98.50 78 ARG A CA 1
ATOM 652 C C . ARG A 1 78 ? 4.915 -11.146 1.761 1.00 98.50 78 ARG A C 1
ATOM 654 O O . ARG A 1 78 ? 4.810 -10.423 0.768 1.00 98.50 78 ARG A O 1
ATOM 661 N N . PRO A 1 79 ? 5.514 -12.353 1.672 1.00 98.31 79 PRO A N 1
ATOM 662 C CA . PRO A 1 79 ? 6.218 -12.791 0.461 1.00 98.31 79 PRO A CA 1
ATOM 663 C C . PRO A 1 79 ? 5.354 -12.763 -0.808 1.00 98.31 79 PRO A C 1
ATOM 665 O O . PRO A 1 79 ? 5.843 -12.502 -1.903 1.00 98.31 79 PRO A O 1
ATOM 668 N N . ALA A 1 80 ? 4.049 -13.021 -0.679 1.00 98.19 80 ALA A N 1
ATOM 669 C CA . ALA A 1 80 ? 3.118 -12.953 -1.804 1.00 98.19 80 ALA A CA 1
ATOM 670 C C . ALA A 1 80 ? 2.887 -11.516 -2.307 1.00 98.19 80 ALA A C 1
ATOM 672 O O . ALA A 1 80 ? 2.749 -11.327 -3.511 1.00 98.19 80 ALA A O 1
ATOM 673 N N . VAL A 1 81 ? 2.886 -10.518 -1.415 1.00 98.38 81 VAL A N 1
ATOM 674 C CA . VAL A 1 81 ? 2.739 -9.098 -1.778 1.00 98.38 81 VAL A CA 1
ATOM 675 C C . VAL A 1 81 ? 4.008 -8.606 -2.461 1.00 98.38 81 VAL A C 1
ATOM 677 O O . VAL A 1 81 ? 3.924 -8.016 -3.535 1.00 98.38 81 VAL A O 1
ATOM 680 N N . GLN A 1 82 ? 5.177 -8.943 -1.905 1.00 97.56 82 GLN A N 1
ATOM 681 C CA . GLN A 1 82 ? 6.474 -8.621 -2.508 1.00 97.56 82 GLN A CA 1
ATOM 682 C C . GLN A 1 82 ? 6.622 -9.200 -3.917 1.00 97.56 82 GLN A C 1
ATOM 684 O O . GLN A 1 82 ? 7.161 -8.530 -4.789 1.00 97.56 82 GLN A O 1
ATOM 689 N N . ARG A 1 83 ? 6.126 -10.421 -4.168 1.00 98.25 83 ARG A N 1
ATOM 690 C CA . ARG A 1 83 ? 6.098 -11.002 -5.521 1.00 98.25 83 ARG A CA 1
ATOM 691 C C . ARG A 1 83 ? 5.049 -10.342 -6.412 1.00 98.25 83 ARG A C 1
ATOM 693 O O . ARG A 1 83 ? 5.366 -9.925 -7.518 1.00 98.25 83 ARG A O 1
ATOM 700 N N . GLY A 1 84 ? 3.809 -10.232 -5.937 1.00 98.12 84 GLY A N 1
ATOM 701 C CA . GLY A 1 84 ? 2.691 -9.707 -6.725 1.00 98.12 84 GLY A CA 1
ATOM 702 C C . GLY A 1 84 ? 2.925 -8.280 -7.219 1.00 98.12 84 GLY A C 1
ATOM 703 O O . GLY A 1 84 ? 2.610 -7.976 -8.362 1.00 98.12 84 GLY A O 1
ATOM 704 N N . ARG A 1 85 ? 3.565 -7.434 -6.402 1.00 97.44 85 ARG A N 1
ATOM 705 C CA . ARG A 1 85 ? 3.923 -6.053 -6.758 1.00 97.44 85 ARG A CA 1
ATOM 706 C C . ARG A 1 85 ? 4.892 -5.906 -7.930 1.00 97.44 85 ARG A C 1
ATOM 708 O O . ARG A 1 85 ? 5.007 -4.798 -8.448 1.00 97.44 85 ARG A O 1
ATOM 715 N N . LYS A 1 86 ? 5.617 -6.965 -8.297 1.00 97.94 86 LYS A N 1
ATOM 716 C CA . LYS A 1 86 ? 6.576 -6.917 -9.407 1.00 97.94 86 LYS A CA 1
ATOM 717 C C . LYS A 1 86 ? 5.916 -7.165 -10.755 1.00 97.94 86 LYS A C 1
ATOM 719 O O . LYS A 1 86 ? 6.398 -6.677 -11.768 1.00 97.94 86 LYS A O 1
ATOM 724 N N . VAL A 1 87 ? 4.826 -7.930 -10.762 1.00 98.31 87 VAL A N 1
ATOM 725 C CA . VAL A 1 87 ? 4.176 -8.402 -11.986 1.00 98.31 87 VAL A CA 1
ATOM 726 C C . VAL A 1 87 ? 3.569 -7.223 -12.750 1.00 98.31 87 VAL A C 1
ATOM 728 O O . VAL A 1 87 ? 2.870 -6.397 -12.167 1.00 98.31 87 VAL A O 1
ATOM 731 N N . ASN A 1 88 ? 3.839 -7.156 -14.053 1.00 98.06 88 ASN A N 1
ATOM 732 C CA . ASN A 1 88 ? 3.440 -6.085 -14.972 1.00 98.06 88 ASN A CA 1
ATOM 733 C C . ASN A 1 88 ? 3.916 -4.679 -14.576 1.00 98.06 88 ASN A C 1
ATOM 735 O O . ASN A 1 88 ? 3.363 -3.675 -15.029 1.00 98.06 88 ASN A O 1
ATOM 739 N N . ARG A 1 89 ? 4.955 -4.591 -13.743 1.00 96.19 89 ARG A N 1
ATOM 740 C CA . ARG A 1 89 ? 5.544 -3.323 -13.321 1.00 96.19 89 ARG A CA 1
ATOM 741 C C . ARG A 1 89 ? 6.782 -3.019 -14.155 1.00 96.19 89 ARG A C 1
ATOM 743 O O . ARG A 1 89 ? 7.728 -3.795 -14.133 1.00 96.19 89 ARG A O 1
ATOM 750 N N . PHE A 1 90 ? 6.778 -1.868 -14.826 1.00 94.44 90 PHE A N 1
ATOM 751 C CA . PHE A 1 90 ? 7.861 -1.395 -15.703 1.00 94.44 90 PHE A CA 1
ATOM 752 C C . PHE A 1 90 ? 8.569 -0.132 -15.171 1.00 94.44 90 PHE A C 1
ATOM 754 O O . PHE A 1 90 ? 9.201 0.608 -15.917 1.00 94.44 90 PHE A O 1
ATOM 761 N N . TRP A 1 91 ? 8.418 0.164 -13.876 1.00 92.94 91 TRP A N 1
ATOM 762 C CA . TRP A 1 91 ? 9.009 1.333 -13.216 1.00 92.94 91 TRP A CA 1
ATOM 763 C C . TRP A 1 91 ? 9.467 1.007 -11.788 1.00 92.94 91 TRP A C 1
ATOM 765 O O . TRP A 1 91 ? 8.924 0.109 -11.138 1.00 92.94 91 TRP A O 1
ATOM 775 N N . GLY A 1 92 ? 10.388 1.813 -11.252 1.00 92.19 92 GLY A N 1
ATOM 776 C CA . GLY A 1 92 ? 11.038 1.584 -9.955 1.00 92.19 92 GLY A CA 1
ATOM 777 C C . GLY A 1 92 ? 12.367 0.848 -10.111 1.00 92.19 92 GLY A C 1
ATOM 778 O O . GLY A 1 92 ? 12.908 0.799 -11.212 1.00 92.19 92 GLY A O 1
ATOM 779 N N . GLU A 1 93 ? 12.884 0.267 -9.032 1.00 94.69 93 GLU A N 1
ATOM 780 C CA . GLU A 1 93 ? 14.149 -0.478 -9.078 1.00 94.69 93 GLU A CA 1
ATOM 781 C C . GLU A 1 93 ? 14.032 -1.731 -9.971 1.00 94.69 93 GLU A C 1
ATOM 783 O O . GLU A 1 93 ? 12.995 -2.404 -9.914 1.00 94.69 93 GLU A O 1
ATOM 788 N N . PRO A 1 94 ? 15.044 -2.070 -10.794 1.00 96.44 94 PRO A N 1
ATOM 789 C CA . PRO A 1 94 ? 14.976 -3.200 -11.727 1.00 96.44 94 PRO A CA 1
ATOM 790 C C . PRO A 1 94 ? 14.608 -4.548 -11.081 1.00 96.44 94 PRO A C 1
ATOM 792 O O . PRO A 1 94 ? 13.836 -5.323 -11.643 1.00 96.44 94 PRO A O 1
ATOM 795 N N . GLU A 1 95 ? 15.068 -4.826 -9.863 1.00 96.44 95 GLU A N 1
ATOM 796 C CA . GLU A 1 95 ? 14.735 -6.052 -9.129 1.00 96.44 95 GLU A CA 1
ATOM 797 C C . GLU A 1 95 ? 13.276 -6.114 -8.645 1.00 96.44 95 GLU A C 1
ATOM 799 O O . GLU A 1 95 ? 12.783 -7.184 -8.260 1.00 96.44 95 GLU A O 1
ATOM 804 N N . GLU A 1 96 ? 12.566 -4.983 -8.644 1.00 96.00 96 GLU A N 1
ATOM 805 C CA . GLU A 1 96 ? 11.132 -4.895 -8.367 1.00 96.00 96 GLU A CA 1
ATOM 806 C C . GLU A 1 96 ? 10.267 -4.974 -9.633 1.00 96.00 96 GLU A C 1
ATOM 808 O O . GLU A 1 96 ? 9.044 -4.869 -9.528 1.00 96.00 96 GLU A O 1
ATOM 813 N N . GLN A 1 97 ? 10.861 -5.159 -10.810 1.00 97.62 97 GLN A N 1
ATOM 814 C CA . GLN A 1 97 ? 10.152 -5.192 -12.084 1.00 97.62 97 GLN A CA 1
ATOM 815 C C . GLN A 1 97 ? 10.130 -6.608 -12.667 1.00 97.62 97 GLN A C 1
ATOM 817 O O . GLN A 1 97 ? 11.165 -7.259 -12.801 1.00 97.62 97 GLN A O 1
ATOM 822 N N . LEU A 1 98 ? 8.936 -7.078 -13.022 1.00 97.88 98 LEU A N 1
ATOM 823 C CA . LEU A 1 98 ? 8.692 -8.301 -13.783 1.00 97.88 98 LEU A CA 1
ATOM 824 C C . LEU A 1 98 ? 7.596 -7.999 -14.810 1.00 97.88 98 LEU A C 1
ATOM 826 O O . LEU A 1 98 ? 6.412 -8.010 -14.471 1.00 97.88 98 LEU A O 1
ATOM 830 N N . TRP A 1 99 ? 7.974 -7.681 -16.048 1.00 97.12 99 TRP A N 1
ATOM 831 C CA . TRP A 1 99 ? 7.033 -7.164 -17.051 1.00 97.12 99 TRP A CA 1
ATOM 832 C C . TRP A 1 99 ? 5.934 -8.166 -17.411 1.00 97.12 99 TRP A C 1
ATOM 834 O O . TRP A 1 99 ? 4.768 -7.787 -17.537 1.00 97.12 99 TRP A O 1
ATOM 844 N N . GLU A 1 100 ? 6.271 -9.452 -17.463 1.00 96.81 100 GLU A N 1
ATOM 845 C CA . GLU A 1 100 ? 5.323 -10.539 -17.680 1.00 96.81 100 GLU A CA 1
ATOM 846 C C . GLU A 1 100 ? 5.600 -11.706 -16.733 1.00 96.81 100 GLU A C 1
ATOM 848 O O . GLU A 1 100 ? 6.733 -11.938 -16.319 1.00 96.81 100 GLU A O 1
ATOM 853 N N . ARG A 1 101 ? 4.553 -12.459 -16.384 1.00 98.06 101 ARG A N 1
ATOM 854 C CA . ARG A 1 101 ? 4.673 -13.676 -15.579 1.00 98.06 101 ARG A CA 1
ATOM 855 C C . ARG A 1 101 ? 3.924 -14.807 -16.264 1.00 98.06 101 ARG A C 1
ATOM 857 O O . ARG A 1 101 ? 2.693 -14.814 -16.280 1.00 98.06 101 ARG A O 1
ATOM 864 N N . HIS A 1 102 ? 4.665 -15.829 -16.671 1.00 97.88 102 HIS A N 1
ATOM 865 C CA . HIS A 1 102 ? 4.165 -17.059 -17.289 1.00 97.88 102 HIS A CA 1
ATOM 866 C C . HIS A 1 102 ? 4.490 -18.309 -16.456 1.00 97.88 102 HIS A C 1
ATOM 868 O O . HIS A 1 102 ? 3.765 -19.301 -16.527 1.00 97.88 102 HIS A O 1
ATOM 874 N N . ALA A 1 103 ? 5.498 -18.248 -15.580 1.00 98.19 103 ALA A N 1
ATOM 875 C CA . ALA A 1 103 ? 5.874 -19.310 -14.648 1.00 98.19 103 ALA A CA 1
ATOM 876 C C . ALA A 1 103 ? 6.255 -18.772 -13.252 1.00 98.19 103 ALA A C 1
ATOM 878 O O . ALA A 1 103 ? 6.318 -17.572 -12.994 1.00 98.19 103 ALA A O 1
ATOM 879 N N . ALA A 1 104 ? 6.434 -19.671 -12.277 1.00 98.00 104 ALA A N 1
ATOM 880 C CA . ALA A 1 104 ? 6.890 -19.287 -10.934 1.00 98.00 104 ALA A CA 1
ATOM 881 C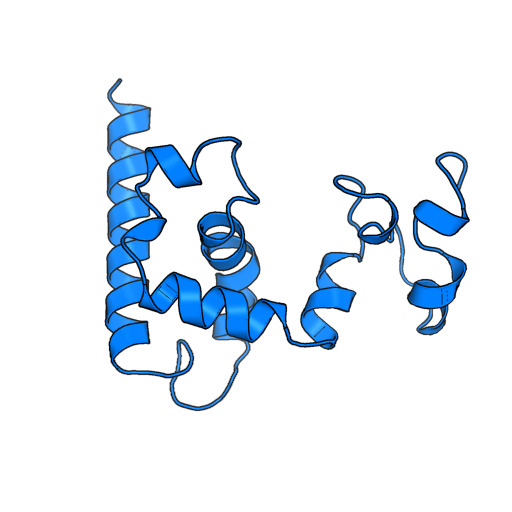 C . ALA A 1 104 ? 8.390 -18.935 -10.900 1.00 98.00 104 ALA A C 1
ATOM 883 O O . ALA A 1 104 ? 8.775 -18.032 -10.165 1.00 98.00 104 ALA A O 1
ATOM 884 N N . SER A 1 105 ? 9.199 -19.602 -11.728 1.00 98.06 105 SER A N 1
ATOM 885 C CA . SER A 1 105 ? 10.643 -19.366 -11.888 1.00 98.06 105 SER A CA 1
ATOM 886 C C . SER A 1 105 ? 10.985 -17.997 -12.487 1.00 98.06 105 SER A C 1
ATOM 888 O O . SER A 1 105 ? 12.142 -17.582 -12.478 1.00 98.06 105 SER A O 1
ATOM 890 N N . ASP A 1 106 ? 9.996 -17.264 -13.001 1.00 98.19 106 ASP A N 1
ATOM 891 C CA . ASP A 1 106 ? 10.214 -15.949 -13.609 1.00 98.19 106 ASP A CA 1
ATOM 892 C C . ASP A 1 106 ? 10.746 -14.936 -12.586 1.00 98.19 106 ASP A C 1
ATOM 894 O O . ASP A 1 106 ? 11.581 -14.103 -12.915 1.00 98.19 106 ASP A O 1
ATOM 898 N N . PHE A 1 107 ? 10.375 -15.065 -11.308 1.00 97.62 107 PHE A N 1
ATOM 899 C CA . PHE A 1 107 ? 10.934 -14.223 -10.240 1.00 97.62 107 PHE A CA 1
ATOM 900 C C . PHE A 1 107 ? 12.440 -14.441 -10.013 1.00 97.62 107 PHE A C 1
ATOM 902 O O . PHE A 1 107 ? 13.109 -13.576 -9.448 1.00 97.62 107 PHE A O 1
ATOM 909 N N . GLU A 1 108 ? 12.971 -15.590 -10.430 1.00 97.31 108 GLU A N 1
ATOM 910 C CA . GLU A 1 108 ? 14.378 -15.971 -10.275 1.00 97.31 108 GLU A CA 1
ATOM 911 C C . GLU A 1 108 ? 15.198 -15.678 -11.534 1.00 97.31 108 GLU A C 1
ATOM 913 O O . GLU A 1 108 ? 16.423 -15.623 -11.450 1.00 97.31 108 GLU A O 1
ATOM 918 N N . THR A 1 109 ? 14.551 -15.489 -12.690 1.00 96.88 109 THR A N 1
ATOM 919 C CA . THR A 1 109 ? 15.234 -15.474 -13.997 1.00 96.88 109 THR A CA 1
ATOM 920 C C . THR A 1 109 ? 14.838 -14.322 -14.922 1.00 96.88 109 THR A C 1
ATOM 922 O O . THR A 1 109 ? 15.645 -13.965 -15.771 1.00 96.88 109 THR A O 1
ATOM 925 N N . GLN A 1 110 ? 13.653 -13.727 -14.755 1.00 97.19 110 GLN A N 1
ATOM 926 C CA . GLN A 1 110 ? 13.043 -12.774 -15.700 1.00 97.19 110 GLN A CA 1
ATOM 927 C C . GLN A 1 110 ? 12.770 -11.384 -15.097 1.00 97.19 110 GLN A C 1
ATOM 929 O O . GLN A 1 110 ? 12.049 -10.585 -15.687 1.00 97.19 110 GLN A O 1
ATOM 934 N N . THR A 1 111 ? 13.280 -11.074 -13.903 1.00 97.50 111 THR A N 1
ATOM 935 C CA . THR A 1 111 ? 13.194 -9.700 -13.381 1.00 97.50 111 THR A CA 1
ATOM 936 C C . THR A 1 111 ? 14.193 -8.786 -14.089 1.00 97.50 111 THR A C 1
ATOM 938 O O . THR A 1 111 ? 15.217 -9.247 -14.598 1.00 97.50 111 THR A O 1
ATOM 941 N N . GLN A 1 112 ? 13.909 -7.486 -14.117 1.00 96.94 112 GLN A N 1
ATOM 942 C CA . GLN A 1 112 ? 14.623 -6.543 -14.982 1.00 96.94 112 GLN A CA 1
ATOM 943 C C . GLN A 1 112 ? 16.113 -6.378 -14.636 1.00 96.94 112 GLN A C 1
ATOM 945 O O . GLN A 1 112 ? 16.924 -6.119 -15.522 1.00 96.94 112 GLN A O 1
ATOM 950 N N . ASP A 1 113 ? 16.504 -6.615 -13.380 1.00 96.88 113 ASP A N 1
ATOM 951 C CA . ASP A 1 113 ? 17.908 -6.706 -12.945 1.00 96.88 113 ASP A CA 1
ATOM 952 C C . ASP A 1 113 ? 18.693 -7.846 -13.623 1.00 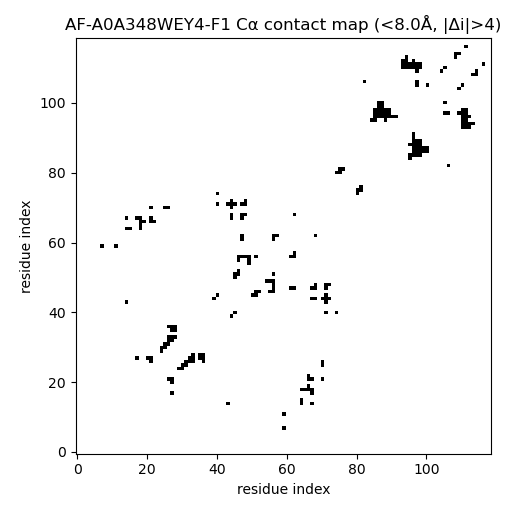96.88 113 ASP A C 1
ATOM 954 O O . ASP A 1 113 ? 19.921 -7.806 -13.663 1.00 96.88 113 ASP A O 1
ATOM 958 N N . LYS A 1 114 ? 18.002 -8.867 -14.146 1.00 96.12 114 LYS A N 1
ATOM 959 C CA . LYS A 1 114 ? 18.603 -10.075 -14.737 1.00 96.12 114 LYS A CA 1
ATOM 960 C C . LYS A 1 114 ? 18.656 -10.028 -16.256 1.00 96.12 114 LYS A C 1
ATOM 962 O O . LYS A 1 114 ? 19.608 -10.550 -16.832 1.00 96.12 114 LYS A O 1
ATOM 967 N N . ILE A 1 115 ? 17.637 -9.444 -16.887 1.00 95.31 115 ILE A N 1
ATOM 968 C CA . ILE A 1 1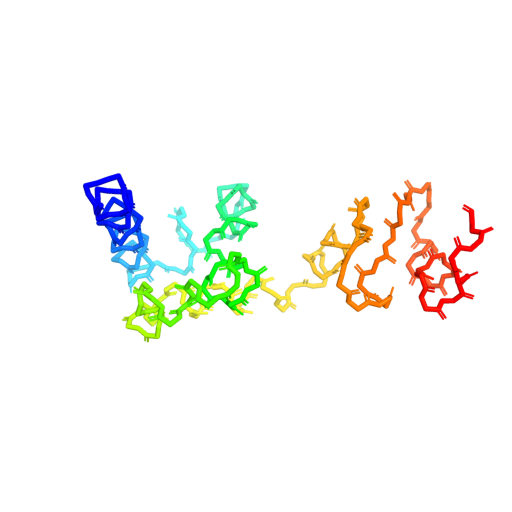15 ? 17.473 -9.466 -18.349 1.00 95.31 115 ILE A CA 1
ATOM 969 C C . ILE A 1 115 ? 17.793 -8.127 -19.028 1.00 95.31 115 ILE A C 1
ATOM 971 O O . ILE A 1 115 ? 18.099 -8.124 -20.216 1.00 95.31 115 ILE A O 1
ATOM 975 N N . GLY A 1 116 ? 17.818 -7.010 -18.289 1.00 90.94 116 GLY A N 1
ATOM 976 C CA . GLY A 1 116 ? 18.044 -5.680 -18.868 1.00 90.94 116 GLY A CA 1
ATOM 977 C C . GLY A 1 116 ? 16.887 -5.199 -19.758 1.00 90.94 116 GLY A C 1
ATOM 978 O O . GLY A 1 116 ? 15.883 -5.884 -19.909 1.00 90.94 116 GLY A O 1
ATOM 979 N N . GLU A 1 117 ? 17.007 -3.994 -20.328 1.00 77.69 117 GLU A N 1
ATOM 980 C CA . GLU A 1 117 ? 15.934 -3.272 -21.056 1.00 77.69 117 GLU A CA 1
ATOM 981 C C . GLU A 1 117 ? 15.494 -3.886 -22.398 1.00 77.69 117 GLU A C 1
ATOM 983 O O . GLU A 1 117 ? 14.468 -3.473 -22.933 1.00 77.69 117 GLU A O 1
ATOM 988 N N . ASP A 1 118 ? 16.210 -4.890 -22.907 1.00 65.38 118 ASP A N 1
ATOM 989 C CA . ASP A 1 118 ? 16.042 -5.436 -24.264 1.00 65.38 118 ASP A CA 1
ATOM 990 C C . ASP A 1 118 ? 15.196 -6.732 -24.329 1.00 65.38 118 ASP A C 1
ATOM 992 O O . ASP A 1 118 ? 15.376 -7.543 -25.242 1.00 65.38 118 ASP A O 1
ATOM 996 N N . ALA A 1 119 ? 14.309 -6.956 -23.354 1.00 56.59 119 ALA A N 1
ATOM 997 C CA . ALA A 1 119 ? 13.494 -8.173 -23.229 1.00 56.59 119 ALA A CA 1
ATOM 998 C C . ALA A 1 119 ? 12.233 -8.192 -24.111 1.00 56.59 119 ALA A C 1
ATOM 1000 O O . ALA A 1 119 ? 11.503 -7.174 -24.143 1.00 56.59 119 ALA A O 1
#

InterPro domains:
  IPR010987 Glutathione S-transferase, C-terminal-like [PS50405] (1-98)
  IPR036282 Glutathione S-transferase, C-terminal domain superfamily [SSF47616] (2-108)

Secondary structure (DSSP, 8-state):
-HHHHHHHHHHHHHHHHHHHHHHH-SBTTBSS--HHHHHHIIIIIHHHTT-SSTTHHHHTTGGG-HHHHHHHHHHHT-HHHHHHTTBT--SSSGGG-BS--SSSTHHHHSSHHHH-TT-

Foldseek 3Di:
DVVCVVVLVVVLVVLVVQLVCLVVAVDNVHPDDDVVCVVCQVPLLCVLVCNDDHCSCVVSVSVVSVSSPNSSVVQCPDPVNQVVQQECDPDDDQLSHANHDDDPCCNVARGCVRVPPPD

Organism: NCBI:txid314263

Solvent-accessible surface area (backbone atoms only — not comparable to full-atom values): 6792 Å² total; per-residue (Å²): 108,70,69,60,54,54,52,52,52,50,50,49,51,53,48,52,56,49,20,59,52,30,68,80,23,70,27,87,87,32,83,58,87,48,70,67,44,64,66,45,34,79,52,58,24,34,32,54,70,46,74,40,80,70,63,42,28,66,77,66,48,38,83,75,38,58,36,43,45,52,45,29,54,59,52,57,70,34,70,66,48,59,52,58,67,13,54,66,24,90,65,80,61,42,78,49,14,17,64,70,78,93,59,82,64,35,80,81,61,51,20,36,69,69,60,48,97,84,115